Protein AF-A0A1G4SBW1-F1 (afdb_monomer)

Secondary structure (DSSP, 8-state):
--HHHHHHHHHHHHHHHHHHHHHHHHHHHHHS---HHHHHHHHHHHHHHHHH---TT----

pLDDT: mean 87.78, std 14.84, range [44.34, 97.75]

Solvent-accessible surface area (backbone atoms only — not comparable to full-atom values): 3598 Å² total; per-residue (Å²): 132,58,72,70,59,51,50,51,51,51,34,50,52,52,22,56,55,35,48,55,49,36,55,52,47,51,51,48,58,72,75,43,80,89,48,72,69,60,53,51,51,43,51,54,33,52,52,48,30,60,76,32,53,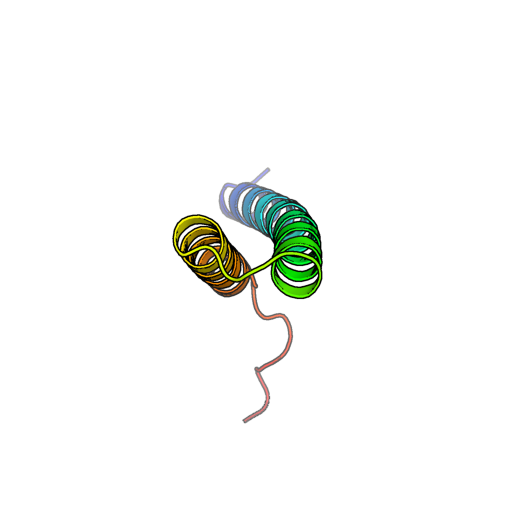82,65,95,78,79,93,82,129

Nearest PDB structures (foldseek):
  6dkm-assembly2_D  TM=9.032E-01  e=6.607E+00  synthetic construct
  3q84-assembly1_A  TM=8.137E-01  e=7.042E+00  Homo sapiens

Mean predicted aligned error: 6.26 Å

Radius of gyration: 14.65 Å; Cα contacts (8 Å, |Δi|>4): 30; chains: 1; bounding box: 29×24×40 Å

Sequence (61 aa):
MDAASAQRFIKAIVHDKTQNLLRIVEEVCRRYPPNEDLEFIRYLLGMIVLETDDGNGKDQR

Foldseek 3Di:
DDPVVVVLVVLVVQLVVLVVVLVVLVVVCVPDDHDPVSVVSNVVSVVSNVVSCPPPDPPDD

Organism: NCBI:txid158890

Structure (mmCIF, N/CA/C/O backbone):
data_AF-A0A1G4SBW1-F1
#
_entry.id   AF-A0A1G4SBW1-F1
#
loop_
_atom_site.group_PDB
_atom_site.id
_atom_site.type_symbol
_atom_site.label_atom_id
_atom_site.label_alt_id
_atom_site.label_comp_id
_atom_site.label_asym_id
_atom_site.label_entity_id
_atom_site.label_seq_id
_atom_site.pdbx_PDB_ins_code
_atom_site.Cartn_x
_atom_site.Cartn_y
_atom_site.Cartn_z
_atom_site.occupancy
_atom_site.B_iso_or_equiv
_atom_site.auth_seq_id
_atom_site.auth_comp_id
_atom_site.auth_asym_id
_atom_site.auth_atom_id
_atom_site.pdbx_PDB_model_num
ATOM 1 N N . MET A 1 1 ? 20.513 1.340 -20.030 1.00 61.28 1 MET A N 1
ATOM 2 C CA . MET A 1 1 ? 19.138 0.904 -19.707 1.00 61.28 1 MET A CA 1
ATOM 3 C C . MET A 1 1 ? 18.188 1.686 -20.586 1.00 61.28 1 MET A C 1
ATOM 5 O O . MET A 1 1 ? 18.365 2.893 -20.684 1.00 61.28 1 MET A O 1
ATOM 9 N N . ASP A 1 2 ? 17.240 1.026 -21.246 1.00 87.62 2 ASP A N 1
ATOM 10 C CA . ASP A 1 2 ? 16.151 1.730 -21.927 1.00 87.62 2 ASP A CA 1
ATOM 11 C C . ASP A 1 2 ? 15.127 2.269 -20.904 1.00 87.62 2 ASP A C 1
ATOM 13 O O . ASP A 1 2 ? 15.057 1.796 -19.763 1.00 87.62 2 ASP A O 1
ATOM 17 N N . ALA A 1 3 ? 14.356 3.284 -21.300 1.00 88.12 3 ALA A N 1
ATOM 18 C CA . ALA A 1 3 ? 13.407 3.966 -20.419 1.00 88.12 3 ALA A CA 1
ATOM 19 C C . ALA A 1 3 ? 12.308 3.029 -19.881 1.00 88.12 3 ALA A C 1
ATOM 21 O O . ALA A 1 3 ? 11.907 3.154 -18.725 1.00 88.12 3 ALA A O 1
ATOM 22 N N . ALA A 1 4 ? 11.873 2.045 -20.674 1.00 86.69 4 ALA A N 1
ATOM 23 C CA . ALA A 1 4 ? 10.849 1.080 -20.275 1.00 86.69 4 ALA A CA 1
ATOM 24 C C . ALA A 1 4 ? 11.367 0.075 -19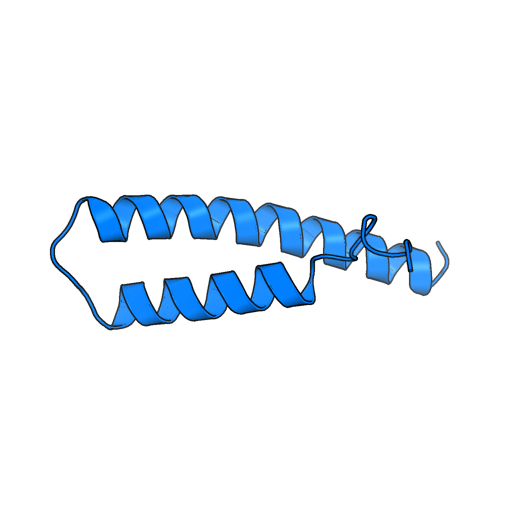.232 1.00 86.69 4 ALA A C 1
ATOM 26 O O . ALA A 1 4 ? 10.633 -0.356 -18.344 1.00 86.69 4 ALA A O 1
ATOM 27 N N . SER A 1 5 ? 12.638 -0.309 -19.313 1.00 86.44 5 SER A N 1
ATOM 28 C CA . SER A 1 5 ? 13.312 -1.171 -18.343 1.00 86.44 5 SER A CA 1
ATOM 29 C C . SER A 1 5 ? 13.550 -0.443 -17.020 1.00 86.44 5 SER A C 1
ATOM 31 O O . SER A 1 5 ? 13.333 -1.027 -15.961 1.00 86.44 5 SER A O 1
ATOM 33 N N . ALA A 1 6 ? 13.913 0.844 -17.061 1.00 92.31 6 ALA A N 1
ATOM 34 C CA . ALA A 1 6 ? 14.017 1.672 -15.859 1.00 92.31 6 ALA A CA 1
ATOM 35 C C . ALA A 1 6 ? 12.650 1.859 -15.175 1.00 92.31 6 ALA A C 1
ATOM 37 O O . ALA A 1 6 ? 12.545 1.715 -13.958 1.00 92.31 6 ALA A O 1
ATOM 38 N N . GLN A 1 7 ? 11.592 2.110 -15.952 1.00 91.19 7 GLN A N 1
ATOM 39 C CA . GLN A 1 7 ? 10.233 2.251 -15.429 1.00 91.19 7 GLN A CA 1
ATOM 40 C C . GLN A 1 7 ? 9.737 0.967 -14.748 1.00 91.19 7 GLN A C 1
ATOM 42 O O . GLN A 1 7 ? 9.259 1.032 -13.618 1.00 91.19 7 GLN A O 1
ATOM 47 N N . ARG A 1 8 ? 9.896 -0.197 -15.393 1.00 91.00 8 ARG A N 1
ATOM 48 C CA . ARG A 1 8 ? 9.534 -1.504 -14.810 1.00 91.00 8 ARG A CA 1
ATOM 49 C C . ARG A 1 8 ? 10.317 -1.806 -13.537 1.00 91.00 8 ARG A C 1
ATOM 51 O O . ARG A 1 8 ? 9.750 -2.273 -12.558 1.00 91.00 8 ARG A O 1
ATOM 58 N N . PHE A 1 9 ? 11.611 -1.494 -13.523 1.00 91.62 9 PHE A N 1
ATOM 59 C CA . PHE A 1 9 ? 12.439 -1.672 -12.332 1.00 91.62 9 PHE A CA 1
ATOM 60 C C . PHE A 1 9 ? 11.946 -0.820 -11.155 1.00 91.62 9 PHE A C 1
ATOM 62 O O . PHE A 1 9 ? 11.798 -1.328 -10.045 1.00 91.62 9 PHE A O 1
ATOM 69 N N . ILE A 1 10 ? 11.640 0.458 -11.399 1.00 92.88 10 ILE A N 1
ATOM 70 C CA . ILE A 1 10 ? 11.091 1.347 -10.370 1.00 92.88 10 ILE A CA 1
ATOM 71 C C . ILE A 1 10 ? 9.735 0.828 -9.883 1.00 92.88 10 ILE A C 1
ATOM 73 O O . ILE A 1 10 ? 9.533 0.736 -8.675 1.00 92.88 10 ILE A O 1
ATOM 77 N N . LYS A 1 11 ? 8.833 0.438 -10.794 1.00 93.62 11 LYS A N 1
ATOM 78 C CA . LYS A 1 11 ? 7.533 -0.142 -10.432 1.00 93.62 11 LYS A CA 1
ATOM 79 C C . LYS A 1 11 ? 7.677 -1.378 -9.546 1.00 93.62 11 LYS A C 1
ATOM 81 O O . LYS A 1 11 ? 7.040 -1.432 -8.502 1.00 93.62 11 LYS A O 1
ATOM 86 N N . ALA A 1 12 ? 8.564 -2.307 -9.902 1.00 94.25 12 ALA A N 1
ATOM 87 C CA . ALA A 1 12 ? 8.817 -3.510 -9.112 1.00 94.25 12 ALA A CA 1
ATOM 88 C C . ALA A 1 12 ? 9.337 -3.186 -7.700 1.00 94.25 12 ALA A C 1
ATOM 90 O O . ALA A 1 12 ? 8.895 -3.793 -6.725 1.00 94.25 12 ALA A O 1
ATOM 91 N N . ILE A 1 13 ? 10.232 -2.199 -7.565 1.00 95.62 13 ILE A N 1
ATOM 92 C CA . ILE A 1 13 ? 10.702 -1.738 -6.249 1.00 95.62 13 ILE A CA 1
ATOM 93 C C . ILE A 1 13 ? 9.550 -1.140 -5.441 1.00 95.62 13 ILE A C 1
ATOM 95 O O . ILE A 1 13 ? 9.395 -1.465 -4.265 1.00 95.62 13 ILE A O 1
ATOM 99 N N . VAL A 1 14 ? 8.757 -0.253 -6.046 1.00 95.81 14 VAL A N 1
ATOM 100 C CA . VAL A 1 14 ? 7.632 0.390 -5.357 1.00 95.81 14 VAL A CA 1
ATOM 101 C C . VAL A 1 14 ? 6.608 -0.657 -4.925 1.00 95.81 14 VAL A C 1
ATOM 103 O O . VAL A 1 14 ? 6.147 -0.590 -3.786 1.00 95.81 14 VAL A O 1
ATOM 106 N N . HIS A 1 15 ? 6.318 -1.649 -5.771 1.00 96.31 15 HIS A N 1
ATOM 107 C CA . HIS A 1 15 ? 5.436 -2.765 -5.444 1.00 96.31 15 HIS A CA 1
ATOM 108 C C . HIS A 1 15 ? 5.929 -3.524 -4.207 1.00 96.31 15 HIS A C 1
ATOM 110 O O . HIS A 1 15 ? 5.203 -3.606 -3.219 1.00 96.31 15 HIS A O 1
ATOM 116 N N . ASP A 1 16 ? 7.182 -3.997 -4.213 1.00 96.56 16 ASP A N 1
ATOM 117 C CA . ASP A 1 16 ? 7.777 -4.751 -3.096 1.00 96.56 16 ASP A CA 1
ATOM 118 C C . ASP A 1 16 ? 7.721 -3.965 -1.777 1.00 96.56 16 ASP A C 1
ATOM 120 O O . ASP A 1 16 ? 7.261 -4.464 -0.744 1.00 96.56 16 ASP A O 1
ATOM 124 N N . LYS A 1 17 ? 8.134 -2.691 -1.810 1.00 97.44 17 LYS A N 1
ATOM 125 C CA . LYS A 1 17 ? 8.142 -1.841 -0.613 1.00 97.44 17 LYS A CA 1
ATOM 126 C C . LYS A 1 17 ? 6.740 -1.554 -0.096 1.00 97.44 17 LYS A C 1
ATOM 128 O O . LYS A 1 17 ? 6.515 -1.641 1.112 1.00 97.44 17 LYS A O 1
ATOM 133 N N . THR A 1 18 ? 5.806 -1.248 -0.989 1.00 97.38 18 THR A N 1
ATOM 134 C CA . THR A 1 18 ? 4.416 -0.956 -0.622 1.00 97.38 18 THR A CA 1
ATOM 135 C C . THR A 1 18 ? 3.730 -2.203 -0.082 1.00 97.38 18 THR A C 1
ATOM 137 O O . THR A 1 18 ? 3.066 -2.126 0.946 1.00 97.38 18 THR A O 1
ATOM 140 N N . GLN A 1 19 ? 3.939 -3.363 -0.707 1.00 97.50 19 GLN A N 1
ATOM 141 C CA . GLN A 1 19 ? 3.361 -4.624 -0.256 1.00 97.50 19 GLN A CA 1
ATOM 142 C C . GLN A 1 19 ? 3.851 -4.992 1.149 1.00 97.50 19 GLN A C 1
ATOM 144 O O . GLN A 1 19 ? 3.058 -5.426 1.985 1.00 97.50 19 GLN A O 1
ATOM 149 N N . ASN A 1 20 ? 5.140 -4.795 1.439 1.00 97.75 20 ASN A N 1
ATOM 150 C CA . ASN A 1 20 ? 5.667 -5.040 2.778 1.00 97.75 20 ASN A CA 1
ATOM 151 C C . ASN A 1 20 ? 5.063 -4.076 3.814 1.00 97.75 20 ASN A C 1
ATOM 153 O O . ASN A 1 20 ? 4.642 -4.499 4.889 1.00 97.75 20 ASN A O 1
ATOM 157 N N . LEU A 1 21 ? 4.956 -2.787 3.476 1.00 97.44 21 LEU A N 1
ATOM 158 C CA . LEU A 1 21 ? 4.347 -1.796 4.362 1.00 97.44 21 LEU A CA 1
ATOM 159 C C . LEU A 1 21 ? 2.854 -2.071 4.600 1.00 97.44 21 LEU A C 1
ATOM 161 O O . LEU A 1 21 ? 2.390 -1.959 5.733 1.00 97.44 21 LEU A O 1
ATOM 165 N N . LEU A 1 22 ? 2.118 -2.484 3.565 1.00 97.56 22 LEU A N 1
ATOM 166 C CA . LEU A 1 22 ? 0.708 -2.855 3.669 1.00 97.56 22 LEU A CA 1
ATOM 167 C C . LEU A 1 22 ? 0.507 -3.985 4.682 1.00 97.56 22 LEU A C 1
ATOM 169 O O . LEU A 1 22 ? -0.350 -3.859 5.550 1.00 97.56 22 LEU A O 1
ATOM 173 N N . ARG A 1 23 ? 1.347 -5.030 4.647 1.00 97.19 23 ARG A N 1
ATOM 174 C CA . ARG A 1 23 ? 1.281 -6.137 5.620 1.00 97.19 23 ARG A CA 1
ATOM 175 C C . ARG A 1 23 ? 1.462 -5.662 7.061 1.00 97.19 23 ARG A C 1
ATOM 177 O O . ARG A 1 23 ? 0.760 -6.130 7.953 1.00 97.19 23 ARG A O 1
ATOM 184 N N . ILE A 1 24 ? 2.382 -4.723 7.294 1.00 95.94 24 ILE A N 1
ATOM 185 C CA . ILE A 1 24 ? 2.598 -4.138 8.626 1.00 95.94 24 ILE A CA 1
ATOM 186 C C . ILE A 1 24 ? 1.345 -3.377 9.071 1.00 9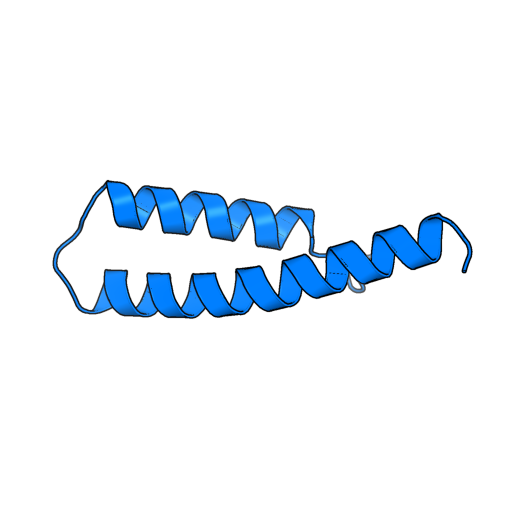5.94 24 ILE A C 1
ATOM 188 O O . ILE A 1 24 ?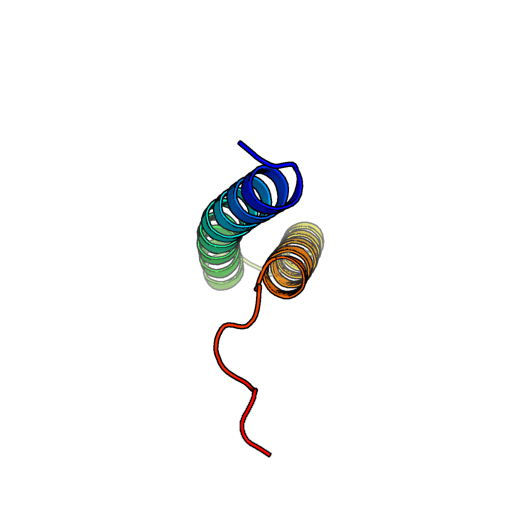 0.875 -3.560 10.192 1.00 95.94 24 ILE A O 1
ATOM 192 N N . VAL A 1 25 ? 0.775 -2.546 8.195 1.00 95.25 25 VAL A N 1
ATOM 193 C CA . VAL A 1 25 ? -0.435 -1.770 8.504 1.00 95.25 25 VAL A CA 1
ATOM 194 C C . VA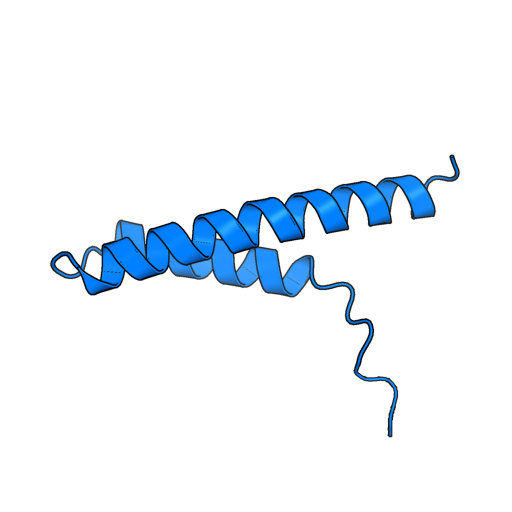L A 1 25 ? -1.631 -2.686 8.763 1.00 95.25 25 VAL A C 1
ATOM 196 O O . VAL A 1 25 ? -2.372 -2.452 9.714 1.00 95.25 25 VAL A O 1
ATOM 199 N N . GLU A 1 26 ? -1.803 -3.754 7.985 1.00 95.50 26 GLU A N 1
ATOM 200 C CA . GLU A 1 26 ? -2.833 -4.775 8.210 1.00 95.50 26 GLU A CA 1
ATOM 201 C C . GLU A 1 26 ? -2.690 -5.442 9.583 1.00 95.50 26 GLU A C 1
ATOM 203 O O . GLU A 1 26 ? -3.683 -5.617 10.294 1.00 95.50 26 GLU A O 1
ATOM 208 N N . GLU A 1 27 ? -1.463 -5.770 9.996 1.00 95.81 27 GLU A N 1
ATOM 209 C CA . GLU A 1 27 ? -1.210 -6.334 11.320 1.00 95.81 27 GLU A CA 1
ATOM 210 C C . GLU A 1 27 ? -1.567 -5.348 12.441 1.00 95.81 27 GLU A C 1
ATOM 212 O O . GLU A 1 27 ? -2.205 -5.740 13.424 1.00 95.81 27 GLU A O 1
ATOM 217 N N . VAL A 1 28 ? -1.209 -4.070 12.283 1.00 93.88 28 VAL A N 1
ATOM 218 C CA . VAL A 1 28 ? -1.560 -3.010 13.240 1.00 93.88 28 VAL A CA 1
ATOM 219 C C . VAL A 1 28 ? -3.080 -2.835 13.312 1.00 93.88 28 VAL A C 1
ATOM 221 O O . VAL A 1 28 ? -3.633 -2.873 14.411 1.00 93.88 28 VAL A O 1
ATOM 224 N N . CYS A 1 29 ? -3.773 -2.736 12.172 1.00 92.31 29 CYS A N 1
ATOM 225 C CA . CYS A 1 29 ? -5.236 -2.611 12.124 1.00 92.31 29 CYS A CA 1
ATOM 226 C C . CYS A 1 29 ? -5.939 -3.802 12.788 1.00 92.31 29 CYS A C 1
ATOM 228 O O . CYS A 1 29 ? -6.989 -3.643 13.400 1.00 92.31 29 CYS A O 1
ATOM 230 N N . ARG A 1 30 ? -5.360 -5.007 12.695 1.00 91.69 30 ARG A N 1
ATOM 231 C CA . ARG A 1 30 ? -5.904 -6.207 13.345 1.00 91.69 30 ARG A CA 1
ATOM 232 C C . ARG A 1 30 ? -5.693 -6.207 14.862 1.00 91.69 30 ARG A C 1
ATOM 234 O O . ARG A 1 30 ? -6.488 -6.802 15.586 1.00 91.69 30 ARG A O 1
ATOM 241 N N . ARG A 1 31 ? -4.583 -5.639 15.344 1.00 93.94 31 ARG A N 1
ATOM 242 C CA . ARG A 1 31 ? -4.144 -5.753 16.747 1.00 93.94 31 ARG A CA 1
ATOM 243 C C . ARG A 1 31 ? -4.662 -4.634 17.646 1.00 93.94 31 ARG A C 1
ATOM 245 O O . ARG A 1 31 ? -4.801 -4.850 18.849 1.00 93.94 31 ARG A O 1
ATOM 252 N N . TYR A 1 32 ? -4.908 -3.460 17.084 1.00 88.88 32 TYR A N 1
ATOM 253 C CA . TYR A 1 32 ? -5.329 -2.274 17.821 1.00 88.88 32 TYR A CA 1
ATOM 254 C C . TYR A 1 32 ? -6.770 -1.892 17.462 1.00 88.88 32 TYR A C 1
ATOM 256 O O . TYR A 1 32 ? -7.279 -2.336 16.434 1.00 88.88 32 TYR A O 1
ATOM 264 N N . PRO A 1 33 ? -7.458 -1.104 18.308 1.00 86.50 33 PRO A N 1
ATOM 265 C CA . PRO A 1 33 ? -8.795 -0.617 17.997 1.00 86.50 33 PRO A CA 1
ATOM 266 C C . PRO A 1 33 ? -8.837 0.101 16.638 1.00 86.50 33 PRO A C 1
ATOM 268 O O . PRO A 1 33 ? -7.831 0.701 16.246 1.00 86.50 33 PRO A O 1
ATOM 271 N N . PRO A 1 34 ? -9.992 0.086 15.947 1.00 83.25 34 PRO A N 1
ATOM 272 C CA . PRO A 1 34 ? -10.153 0.756 14.663 1.00 83.25 34 PRO A CA 1
ATOM 273 C C . PRO A 1 34 ? -9.717 2.222 14.728 1.00 83.25 34 PRO A C 1
ATOM 275 O O . PRO A 1 34 ? -10.084 2.949 15.653 1.00 83.25 34 PRO A O 1
ATOM 278 N N . ASN A 1 35 ? -8.947 2.649 13.733 1.00 90.75 35 ASN A N 1
ATOM 279 C CA . ASN A 1 35 ? -8.470 4.017 13.583 1.00 90.75 35 ASN A CA 1
ATOM 280 C C . ASN A 1 35 ? -8.638 4.426 12.113 1.00 90.75 35 ASN A C 1
ATOM 282 O O . ASN A 1 35 ? -8.120 3.750 11.224 1.00 90.75 35 ASN A O 1
ATOM 286 N N . GLU A 1 36 ? -9.380 5.508 11.867 1.00 92.56 36 GLU A N 1
ATOM 287 C CA . GLU A 1 36 ? -9.736 5.954 10.513 1.00 92.56 36 GLU A CA 1
ATOM 288 C C . GLU A 1 36 ? -8.506 6.290 9.658 1.00 92.56 36 GLU A C 1
ATOM 290 O O . GLU A 1 36 ? -8.473 5.941 8.478 1.00 92.56 36 GLU A O 1
ATOM 295 N N . ASP A 1 37 ? -7.465 6.880 10.251 1.00 93.31 37 ASP A N 1
ATOM 296 C CA . ASP A 1 37 ? -6.229 7.204 9.537 1.00 93.31 37 ASP A CA 1
ATOM 297 C C . ASP A 1 37 ? -5.492 5.933 9.096 1.00 93.31 37 ASP A C 1
ATOM 299 O O . ASP A 1 37 ? -5.001 5.853 7.971 1.00 93.31 37 ASP A O 1
ATOM 303 N N . LEU A 1 38 ? -5.437 4.907 9.952 1.00 92.25 38 LEU A N 1
ATOM 304 C CA . LEU A 1 38 ? -4.823 3.622 9.609 1.00 92.25 38 LEU A CA 1
ATOM 305 C C . LEU A 1 38 ? -5.607 2.876 8.526 1.00 92.25 38 LEU A C 1
ATOM 307 O O . LEU A 1 38 ? -5.001 2.296 7.626 1.00 92.25 38 LEU A O 1
ATOM 311 N N . GLU A 1 39 ? -6.937 2.924 8.575 1.00 93.38 39 GLU A N 1
ATOM 312 C CA . GLU A 1 39 ? -7.801 2.364 7.532 1.00 93.38 39 GLU A CA 1
ATOM 313 C C . GLU A 1 39 ? -7.597 3.092 6.193 1.00 93.38 39 GLU A C 1
ATOM 315 O O . GLU A 1 39 ? -7.479 2.451 5.143 1.00 93.38 39 GLU A O 1
ATOM 320 N N . PHE A 1 40 ? -7.463 4.421 6.226 1.00 95.88 40 PHE A N 1
ATOM 321 C CA . PHE A 1 40 ? -7.148 5.226 5.048 1.00 95.88 40 PHE A CA 1
ATOM 322 C C . PHE A 1 40 ? -5.755 4.910 4.486 1.00 95.88 40 PHE A C 1
ATOM 324 O O . PHE A 1 40 ? -5.604 4.709 3.279 1.00 95.88 40 PHE A O 1
ATOM 331 N N . ILE A 1 41 ? 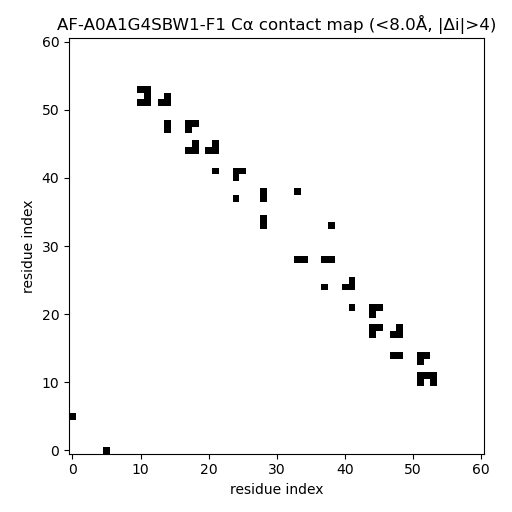-4.739 4.785 5.343 1.00 95.62 41 ILE A N 1
ATOM 332 C CA . ILE A 1 41 ? -3.388 4.379 4.933 1.00 95.62 41 ILE A CA 1
ATOM 333 C C . ILE A 1 41 ? -3.418 2.977 4.315 1.00 95.62 41 ILE A C 1
ATOM 335 O O . ILE A 1 41 ? -2.833 2.774 3.250 1.00 95.62 41 ILE A O 1
ATOM 339 N N . ARG A 1 42 ? -4.133 2.017 4.921 1.00 95.88 42 ARG A N 1
ATOM 340 C CA . ARG A 1 42 ? -4.301 0.665 4.362 1.00 95.88 42 ARG A CA 1
ATOM 341 C C . ARG A 1 42 ? -4.907 0.722 2.962 1.00 95.88 42 ARG A C 1
ATOM 343 O O . ARG A 1 42 ? -4.413 0.057 2.054 1.00 95.88 42 ARG A O 1
ATOM 350 N N . TYR A 1 43 ? -5.943 1.539 2.779 1.00 96.12 43 TYR A N 1
ATOM 351 C CA . TYR A 1 43 ? -6.586 1.739 1.483 1.00 96.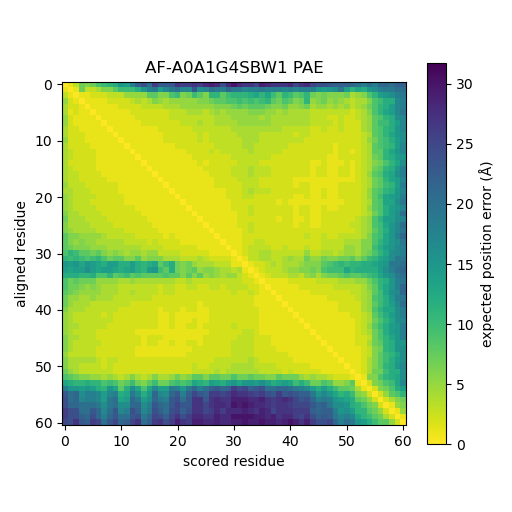12 43 TYR A CA 1
ATOM 352 C C . TYR A 1 43 ? -5.617 2.303 0.431 1.00 96.12 43 TYR A C 1
ATOM 354 O O . TYR A 1 43 ? -5.511 1.750 -0.665 1.00 96.12 43 TYR A O 1
ATOM 362 N N . LEU A 1 44 ? -4.865 3.358 0.765 1.00 97.44 44 LEU A N 1
ATOM 363 C CA . LEU A 1 44 ? -3.893 3.962 -0.152 1.00 97.44 44 LEU A CA 1
ATOM 364 C C . LEU A 1 44 ? -2.784 2.983 -0.549 1.00 97.44 44 LEU A C 1
ATOM 366 O O . LEU A 1 44 ? -2.434 2.886 -1.724 1.00 97.44 44 LEU A O 1
ATOM 370 N N . LEU A 1 45 ? -2.250 2.232 0.415 1.00 97.19 45 LEU A N 1
ATOM 371 C CA . LEU A 1 45 ? -1.224 1.227 0.148 1.00 97.19 45 LEU A CA 1
ATOM 372 C C . LEU A 1 45 ? -1.762 0.102 -0.744 1.00 97.19 45 LEU A C 1
ATOM 374 O O . LEU A 1 45 ? -1.076 -0.306 -1.679 1.00 97.19 45 LEU A O 1
ATOM 378 N N . GLY A 1 46 ? -3.001 -0.346 -0.521 1.00 96.69 46 GLY A N 1
ATOM 379 C CA . GLY A 1 46 ? -3.671 -1.310 -1.396 1.00 96.69 46 GLY A CA 1
ATOM 380 C C . GLY A 1 46 ? -3.795 -0.811 -2.838 1.00 96.69 46 GLY A C 1
ATOM 381 O O . GLY A 1 46 ? -3.478 -1.545 -3.771 1.00 96.69 46 GLY A O 1
ATOM 382 N N . MET A 1 47 ? -4.172 0.457 -3.031 1.00 96.88 47 MET A N 1
ATOM 383 C CA . MET A 1 47 ? -4.242 1.071 -4.363 1.00 96.88 47 MET A CA 1
ATOM 384 C C . MET A 1 47 ? -2.878 1.108 -5.064 1.00 96.88 47 MET A C 1
ATOM 386 O O . MET A 1 47 ? -2.788 0.785 -6.246 1.00 96.88 47 MET A O 1
ATOM 390 N N . ILE A 1 48 ? -1.806 1.454 -4.344 1.00 95.62 48 ILE A N 1
ATOM 391 C CA . ILE A 1 48 ? -0.451 1.491 -4.914 1.00 95.62 48 ILE A CA 1
ATOM 392 C C . ILE A 1 48 ? 0.016 0.082 -5.299 1.00 95.62 48 ILE A C 1
ATOM 394 O O . ILE A 1 48 ? 0.610 -0.087 -6.362 1.00 95.62 48 ILE A O 1
ATOM 398 N N . VAL A 1 49 ? -0.267 -0.937 -4.479 1.00 95.88 49 VAL A N 1
ATOM 399 C CA . VAL A 1 49 ? 0.040 -2.337 -4.822 1.00 95.88 49 VAL A CA 1
ATOM 400 C C . VAL A 1 49 ? -0.665 -2.744 -6.116 1.00 95.88 49 VAL A C 1
ATOM 402 O O . VAL A 1 49 ? -0.014 -3.320 -6.979 1.00 95.88 49 VAL A O 1
ATOM 405 N N . LEU A 1 50 ? -1.949 -2.403 -6.280 1.00 94.12 50 LEU A N 1
ATOM 406 C CA . LEU A 1 50 ? -2.717 -2.720 -7.490 1.00 94.12 50 LEU A CA 1
ATOM 407 C C . LEU A 1 50 ? -2.173 -2.018 -8.742 1.00 94.12 50 LEU A C 1
ATOM 409 O O . LEU A 1 50 ? -2.072 -2.641 -9.790 1.00 94.12 50 LEU A O 1
ATOM 413 N N . GLU A 1 51 ? -1.796 -0.744 -8.638 1.00 93.69 51 GLU A N 1
ATOM 414 C CA . GLU A 1 51 ? -1.253 0.030 -9.768 1.00 93.69 51 GLU A CA 1
ATOM 415 C C . GLU A 1 51 ? 0.158 -0.428 -10.183 1.00 93.69 51 GLU A C 1
ATOM 417 O O . GLU A 1 51 ? 0.588 -0.276 -11.331 1.00 93.69 51 GLU A O 1
ATOM 422 N N . THR A 1 52 ? 0.909 -0.973 -9.228 1.00 92.50 52 THR A N 1
ATOM 423 C CA . THR A 1 52 ? 2.285 -1.444 -9.441 1.00 92.50 52 THR A CA 1
ATOM 424 C C . THR A 1 52 ? 2.382 -2.945 -9.686 1.00 92.50 52 THR A C 1
ATOM 426 O O . THR A 1 52 ? 3.475 -3.439 -9.963 1.00 92.50 52 THR A O 1
ATOM 429 N N . ASP A 1 53 ? 1.265 -3.670 -9.614 1.00 87.81 53 ASP A N 1
ATOM 430 C CA . ASP A 1 53 ? 1.183 -5.059 -10.043 1.00 87.81 53 ASP A CA 1
ATOM 431 C C . ASP A 1 53 ? 1.187 -5.099 -11.577 1.00 87.81 53 ASP A C 1
ATOM 433 O O . ASP A 1 53 ? 0.160 -4.957 -12.238 1.00 87.81 53 ASP A O 1
ATOM 437 N N . ASP A 1 54 ? 2.374 -5.277 -12.159 1.00 72.38 54 ASP A N 1
ATOM 438 C CA . ASP A 1 54 ? 2.557 -5.385 -13.611 1.00 72.38 54 ASP A CA 1
ATOM 439 C C . ASP A 1 54 ? 1.967 -6.695 -14.196 1.00 72.38 54 ASP A C 1
ATOM 441 O O . ASP A 1 54 ? 2.178 -6.996 -15.371 1.00 72.38 54 ASP A O 1
ATOM 445 N N . GLY A 1 55 ? 1.205 -7.474 -13.413 1.00 63.53 55 GLY A N 1
ATOM 446 C CA . GLY A 1 55 ? 0.234 -8.429 -13.937 1.00 63.53 55 GLY A CA 1
ATOM 447 C C . GLY A 1 55 ? 0.835 -9.486 -14.858 1.00 63.53 55 GLY A C 1
ATOM 448 O O . GLY A 1 55 ? 0.335 -9.702 -15.959 1.00 63.53 55 GLY A O 1
ATOM 449 N N . ASN A 1 56 ? 1.866 -10.209 -1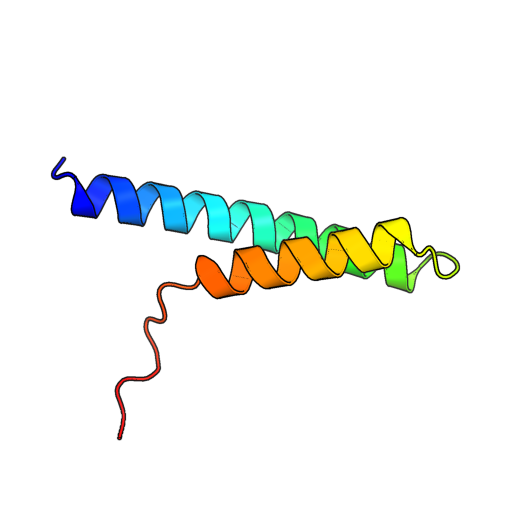4.419 1.00 51.22 56 ASN A N 1
ATOM 450 C CA . ASN A 1 56 ? 2.388 -11.355 -15.174 1.00 51.22 56 ASN A CA 1
ATOM 451 C C . ASN A 1 56 ? 1.484 -12.608 -15.062 1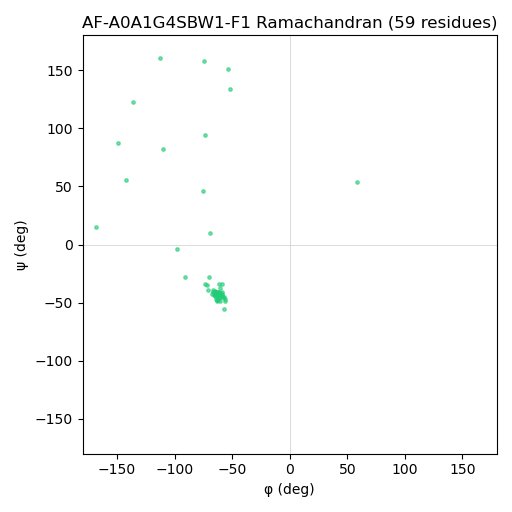.00 51.22 56 ASN A C 1
ATOM 453 O O . ASN A 1 56 ? 1.969 -13.702 -14.777 1.00 51.22 56 ASN A O 1
ATOM 457 N N . GLY A 1 57 ? 0.161 -12.473 -15.219 1.00 52.44 57 GLY A N 1
ATOM 458 C CA . GLY A 1 57 ? -0.739 -13.590 -14.911 1.00 52.44 57 GLY A CA 1
ATOM 459 C C . GLY A 1 57 ? -2.205 -13.526 -15.330 1.00 52.44 57 GLY A C 1
ATOM 460 O O . GLY A 1 57 ? -2.965 -14.340 -14.814 1.00 52.44 57 GLY A O 1
ATOM 461 N N . LYS A 1 58 ? -2.642 -12.632 -16.228 1.00 47.38 58 LYS A N 1
ATOM 462 C CA . LYS A 1 58 ? -3.991 -12.727 -16.833 1.00 47.38 58 LYS A CA 1
ATOM 463 C C . LYS A 1 58 ? -4.010 -12.328 -18.311 1.00 47.38 58 LYS A C 1
ATOM 465 O O . LYS A 1 58 ? -4.803 -11.490 -18.719 1.00 47.38 58 LYS A O 1
ATOM 470 N N . ASP A 1 59 ? -3.178 -12.995 -19.103 1.00 48.03 59 ASP A N 1
ATOM 471 C CA . ASP A 1 59 ? -3.485 -13.260 -20.511 1.00 48.03 59 ASP A CA 1
ATOM 472 C C . ASP A 1 59 ? -3.761 -14.767 -20.656 1.00 48.03 59 ASP A C 1
ATOM 474 O O . ASP A 1 59 ? -2.875 -15.583 -20.896 1.00 48.03 59 ASP A O 1
ATOM 478 N N . GLN A 1 60 ? -4.996 -15.141 -20.325 1.00 45.28 60 GLN A N 1
ATOM 479 C CA . GLN A 1 60 ? -5.648 -16.383 -20.735 1.00 45.28 60 GLN A CA 1
ATOM 480 C C . GLN A 1 60 ? -7.145 -16.069 -20.819 1.00 45.28 60 GLN A C 1
ATOM 482 O O . GLN A 1 60 ? -7.892 -16.191 -19.844 1.00 45.28 60 GLN A O 1
ATOM 487 N N . ARG A 1 61 ? -7.564 -15.586 -21.986 1.00 44.34 61 ARG A N 1
ATOM 488 C CA . ARG A 1 61 ? -8.936 -15.699 -22.477 1.00 44.34 61 ARG A CA 1
ATOM 489 C C . ARG A 1 61 ? -8.898 -16.252 -23.887 1.00 44.34 61 ARG A C 1
ATOM 491 O O . ARG A 1 61 ? -8.025 -15.799 -24.654 1.00 44.34 61 ARG A O 1
#